Protein 5XUK (pdb70)

CATH classification: 3.90.470.20

Solvent-accessible surface area: 6921 Å² total; per-residue (Å²): 118,118,4,105,17,112,3,37,18,54,129,2,75,156,45,24,160,137,130,87,122,116,28,10,101,147,1,2,29,108,68,1,52,110,53,1,146,120,110,28,33,21,4,0,0,5,18,0,0,0,37,0,0,0,105,0,11,150,36,24,55,45,212,83,1,48,37,99,34,1,117,2,35,63,25,142,185,102,45,27,87,10,56,11,43,184,134,48,48,115,143,40,116,18,143,62,27,75,21,57,40,61,83,119,94,40,104,0,70,3,44,0,68,5,63

B-factor: mean 65.31, std 24.14, range [30.06, 151.31]

Nearest PDB structures (foldseek):
  5xuk-assembly1_A  TM=1.009E+00  e=1.044E-25  Helicobacter pylori 26695
  5vcb-assembly2_I  TM=8.248E-01  e=2.789E-09  Escherichia coli K-12
  3ne3-assembly1_B  TM=7.279E-01  e=1.925E-06  Mycobacterium tuberculosis
  3gwm-assembly1_A  TM=7.263E-01  e=1.925E-06  Mycolicibacterium smegmatis MC2 155
  4hc6-assembly1_A  TM=7.067E-01  e=1.333E-05  Mycobacterium tuberculosis H37Rv

Sequence (115 aa):
MIGIDIVSIARIEKCVKRFKMKFLERFLSPSEIVLCKDKSSSIAGFFALKEACSKALQVGIGKELSFLDIKISKSPKNAPLITLSKEKMDYFNIQSLSASISHDAGFAIAVVVVS

Organism: Helicobacter pylori (strain ATCC 700392 / 26695) (NCBI:txid85962)

Secondary structure (DSSP, 8-state):
-EEEEEEEHHHHHHHTTSTTHHHHHHH--HHHHHHHTT-HHHHHHHHHHHHHHHHHTTS-SSSSS-GGGEEEEE-TT--EEEEE-HHHHHHTT-S-EEEEEEEETTEEEEEEEE-

Radius of gyration: 13.27 Å; Cα contacts (8 Å, |Δi|>4): 209; chains: 1; bounding box: 33×26×36 Å

Structure (mmCIF, N/CA/C/O backbone):
data_5XUK
#
_entry.id   5XUK
#
_cell.length_a   93.340
_cell.length_b   93.340
_cell.length_c   43.020
_cell.angle_alpha   90.00
_cell.angle_beta   90.00
_cell.angle_gamma   120.00
#
_symmetry.space_group_name_H-M   'P 3 2 1'
#
loop_
_entity.id
_entity.type
_entity.pdbx_description
1 polymer 'Holo-[acyl-carrier-protein] synthase'
2 non-polymer 'COENZYME A'
3 water water
#
loop_
_atom_site.group_PDB
_atom_site.id
_atom_site.type_symbol
_atom_site.label_atom_id
_atom_site.label_alt_id
_atom_site.label_comp_id
_atom_site.label_asym_id
_atom_site.label_entity_id
_atom_site.label_seq_id
_atom_site.pdbx_PDB_ins_code
_atom_site.Cartn_x
_atom_site.Cartn_y
_atom_site.Cartn_z
_atom_site.occupancy
_atom_site.B_iso_or_equiv
_atom_site.auth_seq_id
_atom_site.auth_comp_id
_atom_site.auth_asym_id
_atom_site.auth_atom_id
_atom_site.pdbx_PDB_model_num
ATOM 1 N N . MET A 1 1 ? 40.341 -25.635 -3.792 1.00 62.88 1 MET A N 1
ATOM 2 C CA . MET A 1 1 ? 39.702 -26.141 -5.043 1.00 61.29 1 MET A CA 1
ATOM 3 C C . MET A 1 1 ? 40.432 -25.603 -6.280 1.00 55.09 1 MET A C 1
ATOM 4 O O . MET A 1 1 ? 41.154 -24.619 -6.181 1.00 50.99 1 MET A O 1
ATOM 9 N N . ILE A 1 2 ? 40.208 -26.214 -7.446 1.00 51.47 2 ILE A N 1
ATOM 10 C CA . ILE A 1 2 ? 40.959 -25.849 -8.666 1.00 48.07 2 ILE A CA 1
ATOM 11 C C . ILE A 1 2 ? 40.054 -25.551 -9.847 1.00 44.98 2 ILE A C 1
ATOM 12 O O . ILE A 1 2 ? 38.977 -26.143 -9.981 1.00 50.39 2 ILE A O 1
ATOM 17 N N . GLY A 1 3 ? 40.472 -24.604 -10.690 1.00 40.68 3 GLY A N 1
ATOM 18 C CA . GLY A 1 3 ? 39.801 -24.359 -11.975 1.00 34.62 3 GLY A CA 1
ATOM 19 C C . GLY A 1 3 ? 40.815 -24.156 -13.067 1.00 34.02 3 GLY A C 1
ATOM 20 O O . GLY A 1 3 ? 41.922 -23.712 -12.793 1.00 37.99 3 GLY A O 1
ATOM 21 N N . I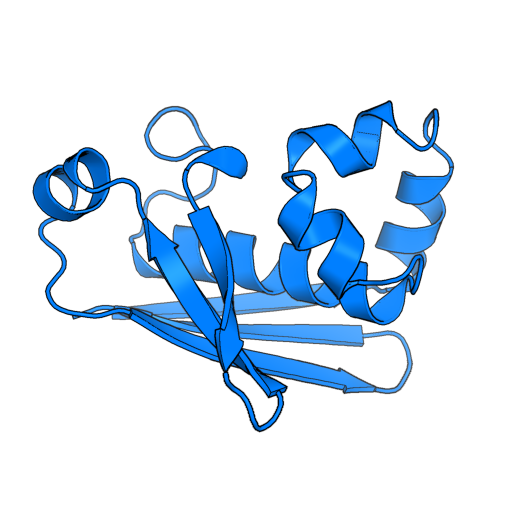LE A 1 4 ? 40.454 -24.475 -14.304 1.00 32.33 4 ILE A N 1
ATOM 22 C CA . ILE A 1 4 ? 41.403 -24.440 -15.428 1.00 33.52 4 ILE A CA 1
ATOM 23 C C . ILE A 1 4 ? 40.615 -24.071 -16.628 1.00 33.03 4 ILE A C 1
ATOM 24 O O . ILE A 1 4 ? 39.425 -24.318 -16.667 1.00 37.66 4 ILE A O 1
ATOM 29 N N . ASP A 1 5 ? 41.269 -23.491 -17.617 1.00 35.43 5 ASP A N 1
ATOM 30 C CA . ASP A 1 5 ? 40.583 -23.091 -18.840 1.00 35.31 5 ASP A CA 1
ATOM 31 C C . ASP A 1 5 ? 41.563 -22.971 -19.979 1.00 36.52 5 ASP A C 1
ATOM 32 O O . ASP A 1 5 ? 42.687 -22.513 -19.794 1.00 44.16 5 ASP A O 1
ATOM 37 N N . ILE A 1 6 ? 41.146 -23.362 -21.163 1.00 39.67 6 ILE A N 1
ATOM 38 C CA . ILE A 1 6 ? 42.005 -23.290 -22.337 1.00 44.43 6 ILE A CA 1
ATOM 39 C C . ILE A 1 6 ? 41.187 -22.566 -23.364 1.00 42.93 6 ILE A C 1
ATOM 40 O O . ILE A 1 6 ? 40.018 -22.871 -23.533 1.00 44.24 6 ILE A O 1
ATOM 45 N N . VAL A 1 7 ? 41.780 -21.560 -23.995 1.00 45.65 7 VAL A N 1
ATOM 46 C CA . VAL A 1 7 ? 41.059 -20.708 -24.937 1.00 46.61 7 VAL A CA 1
ATOM 47 C C . VAL A 1 7 ? 41.870 -20.592 -26.203 1.00 44.68 7 VAL A C 1
ATOM 48 O O . VAL A 1 7 ? 43.105 -20.498 -26.149 1.00 51.54 7 VAL A O 1
ATOM 52 N N . SER A 1 8 ? 41.185 -20.624 -27.338 1.00 46.44 8 SER A N 1
ATOM 53 C CA . SER A 1 8 ? 41.788 -20.306 -28.623 1.00 46.35 8 SER A CA 1
ATOM 54 C C . SER A 1 8 ? 42.011 -18.799 -28.712 1.00 51.15 8 SER A C 1
ATOM 55 O O . SER A 1 8 ? 41.053 -18.008 -28.565 1.00 45.72 8 SER A O 1
ATOM 58 N N . ILE A 1 9 ? 43.267 -18.410 -28.943 1.00 50.43 9 ILE A N 1
ATOM 59 C CA . ILE A 1 9 ? 43.624 -17.008 -29.063 1.00 54.07 9 ILE A CA 1
ATOM 60 C C . ILE A 1 9 ? 42.925 -16.415 -30.273 1.00 58.96 9 ILE A C 1
ATOM 61 O O . ILE A 1 9 ? 42.308 -15.355 -30.180 1.00 62.40 9 ILE A O 1
ATOM 66 N N . ALA A 1 10 ? 43.002 -17.134 -31.390 1.00 63.59 10 ALA A N 1
ATOM 67 C CA . ALA A 1 10 ? 42.287 -16.783 -32.618 1.00 65.57 10 ALA A CA 1
ATOM 68 C C . ALA A 1 10 ? 40.790 -16.522 -32.410 1.00 68.17 10 ALA A C 1
ATOM 69 O O . ALA A 1 10 ? 40.232 -15.614 -33.012 1.00 77.38 10 ALA A O 1
ATOM 71 N N . ARG A 1 11 ? 40.142 -17.313 -31.564 1.00 69.09 11 ARG A N 1
ATOM 72 C CA . ARG A 1 11 ? 38.723 -17.109 -31.258 1.00 69.07 11 ARG A CA 1
ATOM 73 C C . ARG A 1 11 ? 38.506 -15.806 -30.476 1.00 73.30 11 ARG A C 1
ATOM 74 O O . ARG A 1 11 ? 37.487 -15.125 -30.652 1.00 72.32 11 ARG A O 1
ATOM 82 N N . ILE A 1 12 ? 39.445 -15.475 -29.594 1.00 72.92 12 ILE A N 1
ATOM 83 C CA . ILE A 1 12 ? 39.400 -14.188 -28.914 1.00 76.08 12 ILE A CA 1
ATOM 84 C C . ILE A 1 12 ? 39.610 -13.058 -29.925 1.00 77.96 12 ILE A C 1
ATOM 85 O O . ILE A 1 12 ? 38.825 -12.108 -29.948 1.00 70.07 12 ILE A O 1
ATOM 90 N N . GLU A 1 13 ? 40.636 -13.185 -30.771 1.00 78.74 13 GLU A N 1
ATOM 91 C CA . GLU A 1 13 ? 40.893 -12.212 -31.850 1.00 85.22 13 GLU A CA 1
ATOM 92 C C . GLU A 1 13 ? 39.64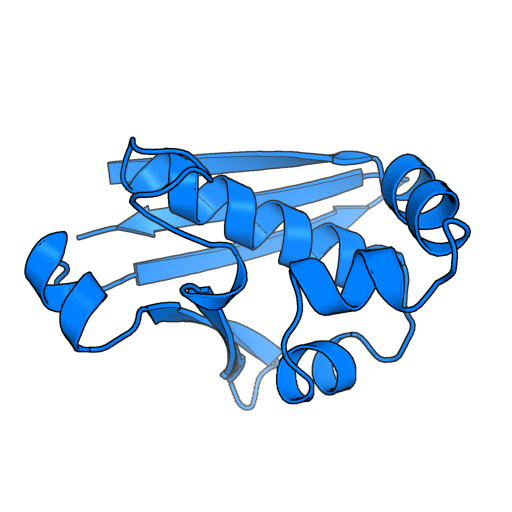1 -11.892 -32.673 1.00 88.87 13 GLU A C 1
ATOM 93 O O . GLU A 1 13 ? 39.355 -10.727 -32.934 1.00 94.50 13 GLU A O 1
ATOM 99 N N . LYS A 1 14 ? 38.890 -12.918 -33.064 1.00 93.95 14 LYS A N 1
ATOM 100 C CA . LYS A 1 14 ? 37.688 -12.711 -33.876 1.00 95.80 14 LYS A CA 1
ATOM 101 C C . LYS A 1 14 ? 36.510 -12.159 -33.068 1.00 89.03 14 LYS A C 1
ATOM 102 O O . LYS A 1 14 ? 35.583 -11.605 -33.646 1.00 93.10 14 LYS A O 1
ATOM 108 N N . CYS A 1 15 ? 36.545 -12.301 -31.745 1.00 87.16 15 CYS A N 1
ATOM 109 C CA . CYS A 1 15 ? 35.572 -11.629 -30.876 1.00 90.60 15 CYS A CA 1
ATOM 110 C C . CYS A 1 15 ? 36.026 -10.208 -30.512 1.00 95.78 15 CYS A C 1
ATOM 111 O O . CYS A 1 15 ? 35.240 -9.420 -29.992 1.00 99.64 15 CYS A O 1
ATOM 114 N N . VAL A 1 16 ? 37.293 -9.889 -30.774 1.00 97.40 16 VAL A N 1
ATOM 115 C CA . VAL A 1 16 ? 37.806 -8.520 -30.630 1.00 97.85 16 VAL A CA 1
ATOM 116 C C . VAL A 1 16 ? 37.470 -7.695 -31.889 1.00 100.98 16 VAL A C 1
ATOM 117 O O . VAL A 1 16 ? 37.749 -6.501 -31.950 1.00 101.95 16 VAL A O 1
ATOM 121 N N . LYS A 1 17 ? 36.874 -8.344 -32.890 1.00 104.96 17 LYS A N 1
ATOM 122 C CA . LYS A 1 17 ? 36.249 -7.650 -34.016 1.00 103.99 17 LYS A CA 1
ATOM 123 C C . LYS A 1 17 ? 34.716 -7.715 -33.905 1.00 106.11 17 LYS A C 1
ATOM 124 O O . LYS A 1 17 ? 34.023 -7.756 -34.914 1.00 104.83 17 LYS A O 1
ATOM 130 N N . ARG A 1 18 ? 34.200 -7.732 -32.676 1.00 113.55 18 ARG A N 1
ATOM 131 C CA . ARG A 1 18 ? 32.758 -7.689 -32.419 1.00 119.53 18 ARG A CA 1
ATOM 132 C C . ARG A 1 18 ? 32.467 -6.372 -31.715 1.00 126.61 18 ARG A C 1
ATOM 133 O O . ARG A 1 18 ? 32.275 -6.322 -30.495 1.00 124.79 18 ARG A O 1
ATOM 141 N N .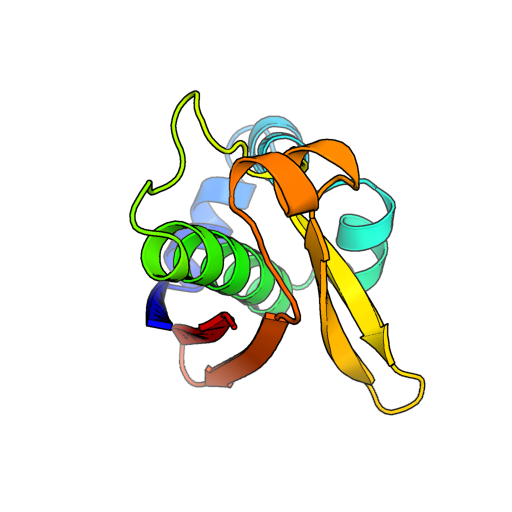 PHE A 1 19 ? 32.451 -5.305 -32.514 1.00 140.22 19 PHE A N 1
ATOM 142 C CA . PHE A 1 19 ? 32.416 -3.917 -32.031 1.00 144.15 19 PHE A CA 1
ATOM 143 C C . PHE A 1 19 ? 33.557 -3.617 -31.040 1.00 142.56 19 PHE A C 1
ATOM 144 O O . PHE A 1 19 ? 33.415 -2.760 -30.165 1.00 145.78 19 PHE A O 1
ATOM 152 N N . LYS A 1 20 ? 34.688 -4.314 -31.211 1.00 132.05 20 LYS A N 1
ATOM 153 C CA . LYS A 1 20 ? 35.881 -4.164 -30.361 1.00 122.03 20 LYS A CA 1
ATOM 154 C C . LYS A 1 20 ? 35.541 -3.992 -28.876 1.00 111.96 20 LYS A C 1
ATOM 155 O O . LYS A 1 20 ? 35.551 -4.959 -28.109 1.00 110.08 20 LYS A O 1
ATOM 161 N N . MET A 1 21 ? 35.224 -2.757 -28.498 1.00 99.66 21 MET A N 1
ATOM 162 C CA . MET A 1 21 ? 35.008 -2.385 -27.109 1.00 96.73 21 MET A CA 1
ATOM 163 C C . MET A 1 21 ? 33.864 -3.153 -26.445 1.00 87.14 21 MET A C 1
ATOM 164 O O . MET A 1 21 ? 33.916 -3.441 -25.249 1.00 79.25 21 MET A O 1
ATOM 169 N N . LYS A 1 22 ? 32.843 -3.492 -27.222 1.00 87.00 22 LYS A N 1
ATOM 170 C CA . LYS A 1 22 ? 31.667 -4.165 -26.679 1.00 89.30 22 LYS A CA 1
ATOM 171 C C . LYS A 1 22 ? 32.079 -5.499 -26.049 1.00 87.20 22 LYS A C 1
ATOM 172 O O . LYS A 1 22 ? 31.626 -5.838 -24.956 1.00 89.36 22 LYS A O 1
ATOM 178 N N . PHE A 1 23 ? 32.966 -6.233 -26.718 1.00 81.29 23 PHE A N 1
ATOM 179 C CA . PHE A 1 23 ? 33.513 -7.470 -26.155 1.00 79.49 23 PHE A CA 1
ATOM 180 C C . PHE A 1 23 ? 34.423 -7.204 -24.959 1.00 70.35 23 PHE A C 1
ATOM 181 O O . PHE A 1 23 ? 34.147 -7.665 -23.846 1.00 67.08 23 PHE A O 1
ATOM 189 N N . LEU A 1 24 ? 35.501 -6.458 -25.188 1.00 61.55 24 LEU A N 1
ATOM 190 C CA . LEU A 1 24 ? 36.525 -6.284 -24.166 1.00 57.05 24 LEU A CA 1
ATOM 191 C C . LEU A 1 24 ? 35.981 -5.779 -22.861 1.00 54.80 24 LEU A C 1
ATOM 192 O O . LEU A 1 24 ? 36.377 -6.243 -21.790 1.00 53.41 24 LEU A O 1
ATOM 197 N N . GLU A 1 25 ? 35.075 -4.814 -22.943 1.00 57.54 25 GLU A N 1
ATOM 198 C CA . GLU A 1 25 ? 34.660 -4.091 -21.751 1.00 59.32 25 GLU A CA 1
ATOM 199 C C . GLU A 1 25 ? 33.658 -4.858 -20.921 1.00 54.88 25 GLU A C 1
ATOM 200 O O . GLU A 1 25 ? 33.439 -4.528 -19.766 1.00 58.03 25 GLU A O 1
ATOM 206 N N . ARG A 1 26 ? 33.093 -5.913 -21.498 1.00 63.00 26 ARG A N 1
ATOM 207 C CA . ARG A 1 26 ? 32.309 -6.897 -20.741 1.00 66.12 26 ARG A CA 1
ATOM 208 C C . ARG A 1 26 ? 33.156 -7.669 -19.728 1.00 59.30 26 ARG A C 1
ATOM 209 O O . ARG A 1 26 ? 32.721 -7.865 -18.602 1.00 58.88 26 ARG A O 1
ATOM 217 N N . PHE A 1 27 ? 34.360 -8.107 -20.094 1.00 55.78 27 PHE A N 1
ATOM 218 C CA . PHE A 1 27 ? 35.161 -8.885 -19.117 1.00 53.59 27 PHE A CA 1
ATOM 219 C C . PHE A 1 27 ? 36.404 -8.217 -18.546 1.00 51.50 27 PHE A C 1
ATOM 220 O O . PHE A 1 27 ? 36.906 -8.643 -17.492 1.00 53.95 27 PHE A O 1
ATOM 228 N N . LEU A 1 28 ? 36.890 -7.158 -19.191 1.00 52.31 28 LEU A N 1
ATOM 229 C CA . LEU A 1 28 ? 38.071 -6.448 -18.677 1.00 48.52 28 LEU A CA 1
ATOM 230 C C . LEU A 1 28 ? 37.722 -5.051 -18.194 1.00 48.36 28 LEU A C 1
ATOM 231 O O . LEU A 1 28 ? 37.144 -4.254 -18.924 1.00 45.58 28 LEU A O 1
ATOM 236 N N . SER A 1 29 ? 38.088 -4.768 -16.950 1.00 49.16 29 SER A N 1
ATOM 237 C CA . SER A 1 29 ? 38.129 -3.409 -16.433 1.00 48.19 29 SER A CA 1
ATOM 238 C C . SER A 1 29 ? 39.251 -2.619 -17.108 1.00 49.51 29 SER A C 1
ATOM 239 O O . SER A 1 29 ? 40.226 -3.223 -17.540 1.00 47.81 29 SER A O 1
ATOM 242 N N . PRO A 1 30 ? 39.158 -1.263 -17.125 1.00 49.02 30 PRO A N 1
ATOM 243 C CA . PRO A 1 30 ? 40.173 -0.387 -17.740 1.00 44.43 30 PRO A CA 1
ATOM 244 C C . PRO A 1 30 ? 41.624 -0.690 -17.368 1.00 40.72 30 PRO A C 1
ATOM 245 O O . PRO A 1 30 ? 42.470 -0.712 -18.251 1.00 42.39 30 PRO A O 1
ATOM 249 N N . SER A 1 31 ? 41.895 -0.926 -16.090 1.00 38.50 31 SER A N 1
ATOM 250 C CA . SER A 1 31 ? 43.226 -1.219 -15.635 1.00 42.53 31 SER A CA 1
ATOM 251 C C . SER A 1 31 ? 43.707 -2.559 -16.211 1.00 47.91 31 SER A C 1
ATOM 252 O O . SER A 1 31 ? 44.874 -2.680 -16.583 1.00 51.77 31 SER A O 1
ATOM 255 N N . GLU A 1 32 ? 42.799 -3.533 -16.329 1.00 46.38 32 GLU A N 1
ATOM 256 C CA . GLU A 1 32 ? 43.124 -4.837 -16.921 1.00 44.77 32 GLU A CA 1
ATOM 257 C C . GLU A 1 32 ? 43.342 -4.689 -18.412 1.00 45.46 32 GLU A C 1
ATOM 258 O O . GLU A 1 32 ? 44.175 -5.396 -19.012 1.00 44.92 32 GLU A O 1
ATOM 264 N N . ILE A 1 33 ? 42.618 -3.753 -19.010 1.00 42.66 33 ILE A N 1
ATOM 265 C CA . ILE A 1 33 ? 42.849 -3.398 -20.427 1.00 45.96 33 ILE A CA 1
ATOM 266 C C . ILE A 1 33 ? 44.245 -2.763 -20.605 1.00 47.19 33 ILE A C 1
ATOM 267 O O . ILE A 1 33 ? 44.890 -2.932 -21.641 1.00 44.20 33 ILE A O 1
ATOM 272 N N . VAL A 1 34 ? 44.721 -2.045 -19.594 1.00 45.3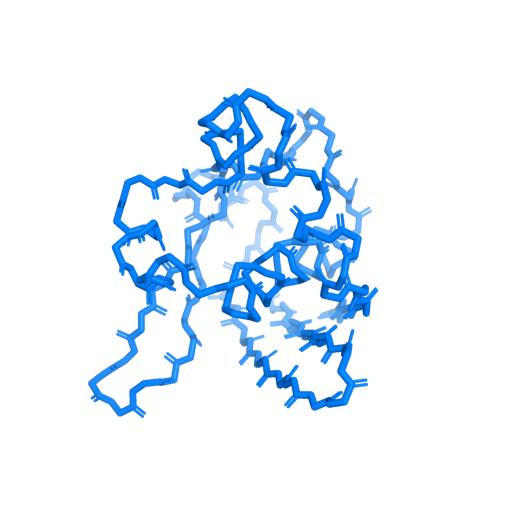1 34 VAL A N 1
ATOM 273 C CA . VAL A 1 34 ? 46.034 -1.449 -19.709 1.00 47.86 34 VAL A CA 1
ATOM 274 C C . VAL A 1 34 ? 47.053 -2.591 -19.703 1.00 46.41 34 VAL A C 1
ATOM 275 O O . VAL A 1 34 ? 47.879 -2.671 -20.598 1.00 47.17 34 VAL A O 1
ATOM 279 N N . LEU A 1 35 ? 46.913 -3.515 -18.756 1.00 46.53 35 LEU A N 1
ATOM 280 C CA . LEU A 1 35 ? 47.800 -4.693 -18.655 1.00 45.65 35 LEU A CA 1
ATOM 281 C C . LEU A 1 35 ? 47.990 -5.517 -19.940 1.00 45.28 35 LEU A C 1
ATOM 282 O O . LEU A 1 35 ? 49.101 -5.961 -20.205 1.00 52.67 35 LEU A O 1
ATOM 287 N N . CYS A 1 36 ? 46.948 -5.683 -20.748 1.00 43.68 36 CYS A N 1
ATOM 288 C CA . CYS A 1 36 ? 47.026 -6.525 -21.957 1.00 43.50 36 CYS A CA 1
ATOM 289 C C . CYS A 1 36 ? 47.547 -5.834 -23.185 1.00 46.81 36 CYS A C 1
ATOM 290 O O . CYS A 1 36 ? 47.826 -6.501 -24.204 1.00 44.67 36 CYS A O 1
ATOM 293 N N . LYS A 1 37 ? 47.612 -4.499 -23.135 1.00 49.75 37 LYS A N 1
ATOM 294 C CA . LYS A 1 37 ? 48.322 -3.696 -24.142 1.00 47.39 37 LYS A CA 1
ATOM 295 C C . LYS A 1 37 ? 47.881 -3.933 -25.569 1.00 48.13 37 LYS A C 1
ATOM 296 O O . LYS A 1 37 ? 48.719 -3.943 -26.476 1.00 52.07 37 LYS A O 1
ATOM 302 N N . ASP A 1 38 ? 46.585 -4.131 -25.785 1.00 48.84 38 ASP A N 1
ATOM 303 C CA . ASP A 1 38 ? 46.061 -4.529 -27.105 1.00 53.47 38 ASP A CA 1
ATOM 304 C C . ASP A 1 38 ? 46.486 -5.943 -27.580 1.00 51.46 38 ASP A C 1
ATOM 305 O O . ASP A 1 38 ? 46.138 -6.329 -28.693 1.00 47.24 38 ASP A O 1
ATOM 310 N N . LYS A 1 39 ? 47.253 -6.701 -26.797 1.00 49.26 39 LYS A N 1
ATOM 311 C CA . LYS A 1 39 ? 47.776 -7.975 -27.319 1.00 54.24 39 LYS A CA 1
ATOM 312 C C . LYS A 1 39 ? 46.723 -9.074 -27.204 1.00 48.55 39 LYS A C 1
ATOM 313 O O . LYS A 1 39 ? 46.300 -9.432 -26.110 1.00 47.81 39 LYS A O 1
ATOM 319 N N . SER A 1 40 ? 46.292 -9.594 -28.342 1.00 47.31 40 SER A N 1
ATOM 320 C CA . SER A 1 40 ? 45.293 -10.671 -28.349 1.00 53.39 40 SER A CA 1
ATOM 321 C C . SER A 1 40 ? 45.634 -11.879 -27.448 1.00 47.90 40 SER A C 1
ATOM 322 O O . SER A 1 40 ? 44.734 -12.480 -26.874 1.00 47.08 40 SER A O 1
ATOM 325 N N . SER A 1 41 ? 46.917 -12.218 -27.317 1.00 45.26 41 SER A N 1
ATOM 326 C CA . SER A 1 41 ? 47.325 -13.383 -26.538 1.00 46.86 41 SER A CA 1
ATOM 327 C C . SER A 1 41 ? 47.203 -13.116 -25.030 1.00 46.73 41 SER A C 1
ATOM 328 O O . SER A 1 41 ? 46.846 -14.003 -24.266 1.00 46.01 41 SER A O 1
ATOM 331 N N . SER A 1 42 ? 47.493 -11.886 -24.612 1.00 46.03 42 SER A N 1
ATOM 332 C CA . SER A 1 42 ? 47.264 -11.439 -23.236 1.00 44.16 42 SER A CA 1
ATOM 333 C C . SER A 1 42 ? 45.776 -11.292 -22.893 1.00 40.68 42 SER A C 1
ATOM 334 O O . SER A 1 42 ? 45.370 -11.480 -21.745 1.00 40.24 42 SER A O 1
ATOM 337 N N . ILE A 1 43 ? 44.977 -10.904 -23.867 1.00 38.43 43 ILE A N 1
ATOM 338 C CA . ILE A 1 43 ? 43.542 -10.780 -23.658 1.00 42.06 43 ILE A CA 1
ATOM 339 C C . ILE A 1 43 ? 42.946 -12.202 -23.512 1.00 40.84 43 ILE A C 1
ATOM 340 O O . ILE A 1 43 ? 42.315 -12.517 -22.513 1.00 42.63 43 ILE A O 1
ATOM 345 N N . ALA A 1 44 ? 43.206 -13.062 -24.481 1.00 39.01 44 ALA A N 1
ATOM 346 C CA . ALA A 1 44 ? 42.897 -14.499 -24.338 1.00 41.13 44 ALA A CA 1
ATOM 347 C C . ALA A 1 44 ? 43.263 -15.025 -22.949 1.00 40.69 44 ALA A C 1
ATOM 348 O O . ALA A 1 44 ? 42.447 -15.667 -22.314 1.00 40.69 44 ALA A O 1
ATOM 350 N N . GLY A 1 45 ? 44.440 -14.655 -22.443 1.00 40.90 45 GLY A N 1
ATOM 351 C CA . GLY A 1 45 ? 44.918 -15.102 -21.143 1.00 38.52 45 GLY A CA 1
ATOM 352 C C . GLY A 1 45 ? 44.132 -14.644 -19.942 1.00 41.74 45 GLY A C 1
ATOM 353 O O . GLY A 1 45 ? 43.867 -15.439 -19.030 1.00 41.90 45 GLY A O 1
ATOM 354 N N . PHE A 1 46 ? 43.768 -13.356 -19.909 1.00 42.09 46 PHE A N 1
ATOM 355 C CA . PHE A 1 46 ? 42.940 -12.830 -18.826 1.00 40.78 46 PHE A CA 1
ATOM 356 C C . PHE A 1 46 ? 41.559 -13.443 -18.911 1.00 36.62 46 PHE A C 1
ATOM 357 O O . PHE A 1 46 ? 40.955 -13.764 -17.905 1.00 38.80 46 PHE A O 1
ATOM 365 N N . PHE A 1 47 ? 41.057 -13.613 -20.109 1.00 36.84 47 PHE A N 1
ATOM 366 C CA . PHE A 1 47 ? 39.780 -14.285 -20.280 1.00 41.67 47 PHE A CA 1
ATOM 367 C C . PHE A 1 47 ? 39.848 -15.697 -19.686 1.00 44.23 47 PHE A C 1
ATOM 368 O O . PHE A 1 47 ? 38.975 -16.096 -18.922 1.00 43.91 47 PHE A O 1
ATOM 376 N N . ALA A 1 48 ? 40.919 -16.429 -20.011 1.00 43.39 48 ALA A N 1
ATOM 377 C CA . ALA A 1 48 ? 41.068 -17.810 -19.577 1.00 39.83 48 ALA A CA 1
ATOM 378 C C . ALA A 1 48 ? 41.178 -17.840 -18.056 1.00 39.76 48 ALA A C 1
ATOM 379 O O . ALA A 1 48 ? 40.588 -18.701 -17.384 1.00 40.00 48 ALA A O 1
ATOM 381 N N . LEU A 1 49 ? 41.878 -16.859 -17.503 1.00 36.59 49 LEU A N 1
ATOM 382 C CA . LEU A 1 49 ? 42.062 -16.793 -16.054 1.00 37.76 49 LEU A CA 1
ATOM 383 C C . LEU A 1 49 ? 40.771 -16.493 -15.314 1.00 39.93 49 LEU A C 1
ATOM 384 O O . LEU A 1 49 ? 40.591 -16.932 -14.182 1.00 42.91 49 LEU A O 1
ATOM 389 N N . LYS A 1 50 ? 39.889 -15.705 -15.925 1.00 41.59 50 LYS A N 1
ATOM 390 C CA . LYS A 1 50 ? 38.631 -15.368 -15.276 1.00 41.34 50 LYS A CA 1
ATOM 391 C C . LYS A 1 50 ? 37.688 -16.569 -15.345 1.00 40.31 50 LYS A C 1
ATOM 392 O O . LYS A 1 50 ? 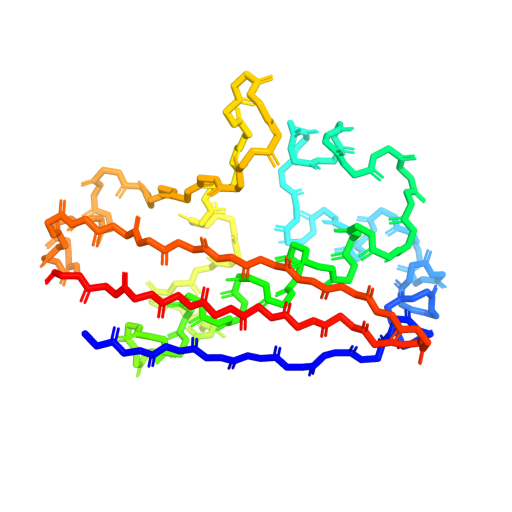37.047 -16.932 -14.374 1.00 43.52 50 LYS A O 1
ATOM 398 N N . GLU A 1 51 ? 37.604 -17.190 -16.501 1.00 41.31 51 GLU A N 1
ATOM 399 C CA . GLU A 1 51 ? 36.898 -18.462 -16.598 1.00 44.27 51 GLU A CA 1
ATOM 400 C C . GLU A 1 51 ? 37.404 -19.473 -15.567 1.00 43.47 51 GLU A C 1
ATOM 401 O O . GLU A 1 51 ? 36.609 -20.063 -14.850 1.00 43.56 51 GLU A O 1
ATOM 407 N N . ALA A 1 52 ? 38.728 -19.611 -15.445 1.00 44.16 52 ALA A N 1
ATOM 408 C CA . ALA A 1 52 ? 39.335 -20.615 -14.567 1.00 40.59 52 ALA A CA 1
ATOM 409 C C . ALA A 1 52 ? 39.004 -20.342 -13.115 1.00 43.71 52 ALA A C 1
ATOM 410 O O . ALA A 1 52 ? 38.862 -21.271 -12.305 1.00 43.08 52 ALA A O 1
ATOM 412 N N . CYS A 1 53 ? 38.939 -19.055 -12.778 1.00 45.74 53 CYS A N 1
ATOM 413 C CA . CYS A 1 53 ? 38.549 -18.608 -11.443 1.00 47.86 53 CYS A CA 1
ATOM 414 C C . CYS A 1 53 ? 37.096 -18.962 -11.117 1.00 49.08 53 CYS A C 1
ATOM 415 O O . CYS A 1 53 ? 36.778 -19.291 -9.966 1.00 45.65 53 CYS A O 1
ATOM 418 N N . SER A 1 54 ? 36.222 -18.841 -12.116 1.00 47.70 54 SER A N 1
ATOM 419 C CA . SER A 1 54 ? 34.804 -19.106 -11.917 1.00 50.38 54 SER A CA 1
ATOM 420 C C . SER A 1 54 ? 34.578 -20.606 -11.752 1.00 53.86 54 SER A C 1
ATOM 421 O O . SER A 1 54 ? 33.743 -21.009 -10.953 1.00 57.70 54 SER A O 1
ATOM 424 N N . LYS A 1 55 ? 35.357 -21.418 -12.471 1.00 52.12 55 LYS A N 1
ATOM 425 C CA . LYS A 1 55 ? 35.305 -22.877 -12.327 1.00 47.89 55 LYS A CA 1
ATOM 426 C C . LYS A 1 55 ? 35.897 -23.344 -11.004 1.00 49.36 55 LYS A C 1
ATOM 427 O O . LYS A 1 55 ? 35.446 -24.336 -10.439 1.00 49.23 55 LYS A O 1
ATOM 433 N N . ALA A 1 56 ? 36.916 -22.641 -10.519 1.00 52.36 56 ALA A N 1
ATOM 434 C CA . ALA A 1 56 ? 37.579 -23.015 -9.274 1.00 50.94 56 ALA A CA 1
ATOM 435 C C . ALA A 1 56 ? 36.650 -22.815 -8.080 1.00 53.76 56 ALA A C 1
ATOM 436 O O . ALA A 1 56 ? 36.734 -23.562 -7.110 1.00 56.22 56 ALA A O 1
ATOM 438 N N . LEU A 1 57 ? 35.801 -21.782 -8.154 1.00 59.85 57 LEU A N 1
ATOM 439 C CA . LEU A 1 57 ? 34.759 -21.483 -7.154 1.00 57.09 57 LEU A CA 1
ATOM 440 C C . LEU A 1 57 ? 33.457 -22.264 -7.441 1.00 61.88 57 LEU A C 1
ATOM 441 O O . LEU A 1 57 ? 32.486 -22.138 -6.699 1.00 64.40 57 LEU A O 1
ATOM 446 N N . GLN A 1 58 ? 33.434 -23.009 -8.547 1.00 62.80 58 GLN A N 1
ATOM 447 C CA . GLN A 1 58 ? 32.359 -23.962 -8.897 1.00 63.70 58 GLN A CA 1
ATOM 448 C C . GLN A 1 58 ? 31.017 -23.333 -9.302 1.00 65.37 58 GLN A C 1
ATOM 449 O O . GLN A 1 58 ? 29.989 -24.035 -9.423 1.00 57.24 58 GLN A O 1
ATOM 455 N N . VAL A 1 59 ? 31.042 -22.030 -9.591 1.00 60.63 59 VAL A N 1
ATOM 456 C CA . VAL A 1 59 ? 29.840 -21.326 -10.038 1.00 61.18 59 VAL A CA 1
ATOM 457 C C . VAL A 1 59 ? 29.817 -20.993 -11.550 1.00 60.72 59 VAL A C 1
ATOM 458 O O . VAL A 1 59 ? 28.743 -20.802 -12.133 1.00 59.52 59 VAL A O 1
ATOM 462 N N . GLY A 1 60 ? 30.981 -20.932 -12.196 1.00 60.06 60 GLY A N 1
ATOM 463 C CA . GLY A 1 60 ? 31.058 -20.404 -13.570 1.00 58.19 60 GLY A CA 1
ATOM 464 C C . GLY A 1 60 ? 30.747 -18.904 -13.610 1.00 58.29 60 GLY A C 1
ATOM 465 O O . GLY A 1 60 ? 30.569 -18.261 -12.568 1.00 52.33 60 GLY A O 1
ATOM 466 N N . ILE A 1 61 ? 30.708 -18.330 -14.805 1.00 60.30 61 ILE A N 1
ATOM 467 C CA . ILE A 1 61 ? 30.365 -16.926 -14.939 1.00 64.64 61 ILE A CA 1
ATOM 468 C C . ILE A 1 61 ? 28.870 -16.861 -15.159 1.00 68.10 61 ILE A C 1
ATOM 469 O O . ILE A 1 61 ? 28.389 -17.157 -16.246 1.00 66.44 61 ILE A O 1
ATOM 474 N N . GLY A 1 62 ? 28.142 -16.503 -14.109 1.00 77.04 62 GLY A N 1
ATOM 475 C CA . GLY A 1 62 ? 26.692 -16.344 -14.185 1.00 82.94 62 GLY A CA 1
ATOM 476 C C . GLY A 1 62 ? 26.271 -15.111 -13.418 1.00 82.86 62 GLY A C 1
ATOM 477 O O . GLY A 1 62 ? 26.885 -14.055 -13.566 1.00 82.15 62 GLY A O 1
ATOM 478 N N . LYS A 1 63 ? 25.237 -15.249 -12.589 1.00 85.30 63 LYS A N 1
ATOM 479 C CA . LYS A 1 63 ? 24.768 -14.147 -11.744 1.00 88.67 63 LYS A CA 1
ATOM 480 C C . LYS A 1 63 ? 25.197 -14.295 -10.278 1.00 83.39 63 LYS A C 1
ATOM 481 O O . LYS A 1 63 ? 24.715 -13.565 -9.415 1.00 88.02 63 LYS A O 1
ATOM 487 N N . GLU A 1 64 ? 26.101 -15.230 -9.997 1.00 78.52 64 GLU A N 1
ATOM 488 C CA . GLU A 1 64 ? 26.789 -15.273 -8.695 1.00 76.43 64 GLU A CA 1
ATOM 489 C C . GLU A 1 64 ? 28.212 -14.701 -8.802 1.00 68.25 64 GLU A C 1
ATOM 490 O O . GLU A 1 64 ? 28.840 -14.343 -7.795 1.00 63.24 64 GLU A O 1
ATOM 496 N N . LEU A 1 65 ? 28.716 -14.624 -10.031 1.00 63.04 65 LEU A N 1
ATOM 497 C CA . LEU A 1 65 ? 30.060 -14.129 -10.282 1.00 59.42 65 LEU A CA 1
ATOM 498 C C . LEU A 1 65 ? 30.137 -13.597 -11.701 1.00 57.80 65 LEU A C 1
ATOM 499 O O . LEU A 1 65 ? 29.963 -14.335 -12.675 1.00 57.03 65 LEU A O 1
ATOM 504 N N . SER A 1 66 ? 30.355 -12.291 -11.795 1.00 56.80 66 SER A N 1
ATOM 505 C CA . SER A 1 66 ? 30.569 -11.630 -13.063 1.00 54.66 66 SER A CA 1
ATOM 506 C C . SER A 1 66 ? 32.056 -11.653 -13.389 1.00 45.43 66 SER A C 1
ATOM 507 O O . SER A 1 66 ? 32.887 -11.755 -12.504 1.00 41.79 66 SER A O 1
ATOM 510 N N . PHE A 1 67 ? 32.364 -11.547 -14.669 1.00 42.96 67 PHE A N 1
ATOM 511 C CA . PHE A 1 67 ? 33.698 -11.243 -15.124 1.00 48.66 67 PHE A CA 1
ATOM 512 C C . PHE A 1 67 ? 34.279 -10.055 -14.360 1.00 50.14 67 PHE A C 1
ATOM 513 O O . PHE A 1 67 ? 35.414 -10.111 -13.905 1.00 53.63 67 PHE A O 1
ATOM 521 N N . LEU A 1 68 ? 33.497 -8.991 -14.181 1.00 52.19 68 LEU A N 1
ATOM 522 C CA . LEU A 1 68 ? 34.027 -7.778 -13.534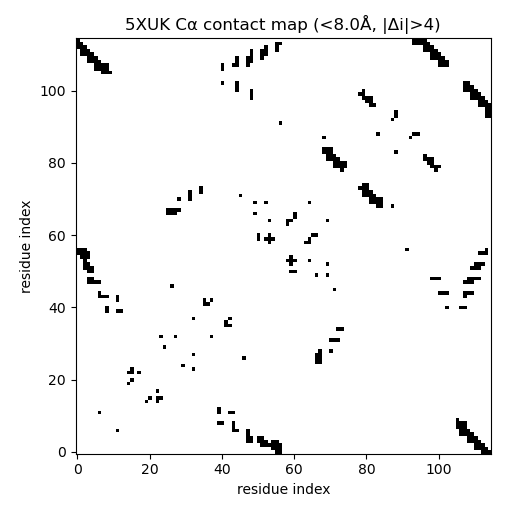 1.00 52.36 68 LEU A CA 1
ATOM 523 C C . LEU A 1 68 ? 34.126 -7.893 -12.017 1.00 54.43 68 LEU A C 1
ATOM 524 O O . LEU A 1 68 ? 34.724 -7.028 -11.368 1.00 55.79 68 LEU A O 1
ATOM 529 N N . ASP A 1 69 ? 33.589 -8.965 -11.439 1.00 52.71 69 ASP A N 1
ATOM 530 C CA . ASP A 1 69 ? 33.846 -9.240 -10.015 1.00 55.12 69 ASP A CA 1
ATOM 531 C C . ASP A 1 69 ? 35.270 -9.767 -9.782 1.00 54.50 69 ASP A C 1
ATOM 532 O O . ASP A 1 69 ? 35.732 -9.828 -8.632 1.00 50.38 69 ASP A O 1
ATOM 537 N N . ILE A 1 70 ? 35.953 -10.169 -10.860 1.00 48.94 70 ILE A N 1
ATOM 538 C CA . ILE A 1 70 ? 37.280 -10.754 -10.737 1.00 47.61 70 ILE A CA 1
ATOM 539 C C . ILE A 1 70 ? 38.288 -9.718 -11.213 1.00 47.06 70 ILE A C 1
ATOM 540 O O . ILE A 1 70 ? 38.278 -9.325 -12.400 1.00 46.22 70 ILE A O 1
ATOM 545 N N . LYS A 1 71 ? 39.132 -9.262 -10.293 1.00 46.55 71 LYS A N 1
ATOM 546 C CA . LYS A 1 71 ? 40.167 -8.288 -10.634 1.00 53.98 71 LYS A CA 1
ATOM 547 C C . LYS A 1 71 ? 41.510 -8.985 -10.800 1.00 51.09 71 LYS A C 1
ATOM 548 O O . LYS A 1 71 ? 42.001 -9.585 -9.854 1.00 48.06 71 LYS A O 1
ATOM 554 N N . ILE A 1 72 ? 42.090 -8.903 -11.999 1.00 48.61 72 ILE A N 1
ATOM 555 C CA . ILE A 1 72 ? 43.462 -9.348 -12.240 1.00 49.34 72 ILE A CA 1
ATOM 556 C C . ILE A 1 72 ? 44.419 -8.143 -12.182 1.00 51.61 72 ILE A C 1
ATOM 557 O O . ILE A 1 72 ? 44.132 -7.102 -12.763 1.00 55.35 72 ILE A O 1
ATOM 562 N N . SER A 1 73 ? 45.544 -8.304 -11.487 1.00 53.04 73 SER A N 1
ATOM 563 C CA . SER A 1 73 ? 46.651 -7.347 -11.492 1.00 53.80 73 SER A CA 1
ATOM 564 C C . SER A 1 73 ? 47.978 -8.101 -11.582 1.00 56.24 73 SER A C 1
ATOM 565 O O . SER A 1 73 ? 48.003 -9.335 -11.548 1.00 53.84 73 SER A O 1
ATOM 568 N N . LYS A 1 74 ? 49.073 -7.349 -11.695 1.00 55.55 74 LYS A N 1
ATOM 569 C CA . LYS A 1 74 ? 50.404 -7.915 -11.877 1.00 54.81 74 LYS A CA 1
ATOM 570 C C . LYS A 1 74 ? 51.354 -7.519 -10.754 1.00 56.90 74 LYS A C 1
ATOM 571 O O . LYS A 1 74 ? 51.337 -6.382 -10.289 1.00 57.07 74 LYS A O 1
ATOM 577 N N . SER A 1 75 ? 52.198 -8.464 -10.343 1.00 58.71 75 SER A N 1
ATOM 578 C CA . SER A 1 75 ? 53.267 -8.202 -9.395 1.00 56.64 75 SER A CA 1
ATOM 579 C C . SER A 1 75 ? 54.343 -7.368 -10.097 1.00 56.32 75 SER A C 1
ATOM 580 O O . SER A 1 75 ? 54.305 -7.198 -11.323 1.00 55.94 75 SER A O 1
ATOM 583 N N . PRO A 1 76 ? 55.315 -6.844 -9.336 1.00 60.02 76 PRO A N 1
ATOM 584 C CA . PRO A 1 76 ? 56.440 -6.152 -9.996 1.00 63.11 76 PRO A CA 1
ATOM 585 C C . PRO A 1 76 ? 57.233 -7.052 -10.962 1.00 66.16 76 PRO A C 1
ATOM 586 O O . PRO A 1 76 ? 57.807 -6.556 -11.933 1.00 69.26 76 PRO A O 1
ATOM 590 N N . LYS A 1 77 ? 57.240 -8.362 -10.711 1.00 66.97 77 LYS A N 1
ATOM 591 C CA . LYS A 1 77 ? 57.900 -9.323 -11.606 1.00 68.12 77 LYS A CA 1
ATOM 592 C C . LYS A 1 77 ? 56.961 -9.936 -12.667 1.00 66.38 77 LYS A C 1
ATOM 593 O O . LYS A 1 77 ? 57.286 -10.971 -13.242 1.00 67.58 77 LYS A O 1
ATOM 599 N N . ASN A 1 78 ? 55.812 -9.301 -12.915 1.00 62.85 78 ASN A N 1
ATOM 600 C CA . ASN A 1 78 ? 54.829 -9.718 -13.946 1.00 59.06 78 ASN A CA 1
ATOM 601 C C . ASN A 1 78 ? 54.063 -11.026 -13.647 1.00 55.12 78 ASN A C 1
ATOM 602 O O . ASN A 1 78 ? 53.551 -11.678 -14.552 1.00 54.95 78 ASN A O 1
ATOM 607 N N . ALA A 1 79 ? 53.982 -11.385 -12.371 1.00 50.33 79 ALA A N 1
ATOM 608 C CA . ALA A 1 79 ? 53.211 -12.530 -11.913 1.00 50.41 79 ALA A CA 1
ATOM 609 C C . ALA A 1 79 ? 51.723 -12.142 -11.823 1.00 55.48 79 ALA A C 1
ATOM 610 O O . ALA A 1 79 ? 51.402 -11.097 -11.247 1.00 56.48 79 ALA A O 1
ATOM 612 N N . PRO A 1 80 ? 50.811 -12.976 -12.372 1.00 54.47 80 PRO A N 1
ATOM 613 C CA . PRO A 1 80 ? 49.379 -12.636 -12.302 1.00 52.04 80 PRO A CA 1
ATOM 614 C C . PRO A 1 80 ? 48.810 -12.786 -10.903 1.00 52.08 80 PRO A C 1
ATOM 615 O O . PRO A 1 80 ? 49.033 -13.804 -10.254 1.00 56.75 80 PRO A O 1
ATOM 619 N N . LEU A 1 81 ? 48.115 -11.752 -10.435 1.00 52.69 81 LEU A N 1
ATOM 620 C CA . LEU A 1 81 ? 47.484 -11.757 -9.113 1.00 53.89 81 LEU A CA 1
ATOM 621 C C . LEU A 1 81 ? 46.005 -11.577 -9.342 1.00 52.48 81 LEU A C 1
ATOM 622 O O . LEU A 1 81 ? 45.590 -10.914 -10.294 1.00 52.35 81 LEU A O 1
ATOM 627 N N . ILE A 1 82 ? 45.208 -12.181 -8.484 1.00 53.66 82 ILE A N 1
ATOM 628 C CA . ILE A 1 82 ? 43.778 -12.214 -8.693 1.00 57.21 82 ILE A CA 1
ATOM 629 C C . ILE A 1 82 ? 43.115 -11.920 -7.361 1.00 59.70 82 ILE A C 1
ATOM 630 O O . ILE A 1 82 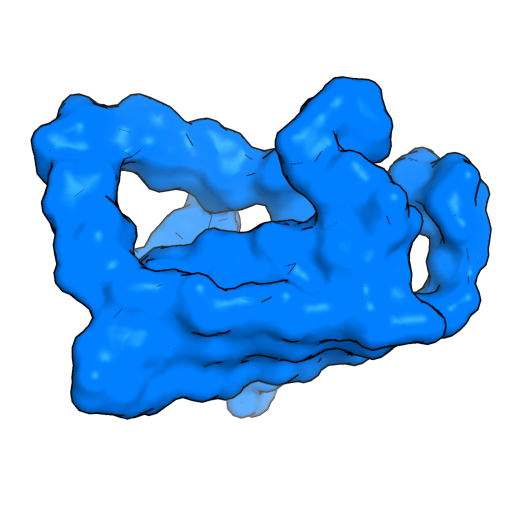? 43.511 -12.462 -6.324 1.00 56.67 82 ILE A O 1
ATOM 635 N N . THR A 1 83 ? 42.146 -11.010 -7.388 1.00 63.57 83 THR A N 1
ATOM 636 C CA . THR A 1 83 ? 41.356 -10.686 -6.207 1.00 68.45 83 THR A CA 1
ATOM 637 C C . THR A 1 83 ? 39.886 -10.570 -6.595 1.00 69.64 83 THR A C 1
ATOM 638 O O . THR A 1 83 ? 39.553 -10.186 -7.719 1.00 63.92 83 THR A O 1
ATOM 642 N N . LEU A 1 84 ? 39.012 -10.924 -5.661 1.00 73.66 84 LEU A N 1
ATOM 643 C CA . LEU A 1 84 ? 37.584 -10.726 -5.825 1.00 74.53 84 LEU A CA 1
ATOM 644 C C . LEU A 1 84 ? 37.174 -9.512 -5.022 1.00 77.36 84 LEU A C 1
ATOM 645 O O . LEU A 1 84 ? 37.937 -9.045 -4.176 1.00 75.34 84 LEU A O 1
ATOM 650 N N . SER A 1 85 ? 35.970 -9.009 -5.289 1.00 81.65 85 SER A N 1
ATOM 651 C CA . SER A 1 85 ? 35.323 -8.025 -4.415 1.00 87.69 85 SER A CA 1
ATOM 652 C C . SER A 1 85 ? 35.399 -8.483 -2.958 1.00 93.19 85 SER A C 1
ATOM 653 O O . SER A 1 85 ? 35.179 -9.657 -2.661 1.00 93.94 85 SER A O 1
ATOM 656 N N . LYS A 1 86 ? 35.707 -7.553 -2.057 1.00 104.05 86 LYS A N 1
ATOM 657 C CA . LYS A 1 86 ? 35.808 -7.847 -0.617 1.00 108.94 86 LYS A CA 1
ATOM 658 C C . LYS A 1 86 ? 34.543 -8.528 -0.076 1.00 105.50 86 LYS A C 1
ATOM 659 O O . LYS A 1 86 ? 34.611 -9.318 0.869 1.00 102.97 86 LYS A O 1
ATOM 665 N N . GLU A 1 87 ? 33.400 -8.211 -0.685 1.00 103.27 87 GLU A N 1
ATOM 666 C CA . GLU A 1 87 ? 32.136 -8.870 -0.375 1.00 104.71 87 GLU A CA 1
ATOM 667 C C . GLU A 1 87 ? 32.139 -10.299 -0.909 1.00 99.93 87 GLU A C 1
ATOM 668 O O . GLU A 1 87 ? 31.998 -11.252 -0.137 1.00 96.73 87 GLU A O 1
ATOM 674 N N . LYS A 1 88 ? 32.312 -10.434 -2.226 1.00 94.87 88 LYS A N 1
ATOM 675 C CA . LYS A 1 88 ? 32.389 -11.744 -2.899 1.00 88.80 88 LYS A CA 1
ATOM 676 C C . LYS A 1 88 ? 33.419 -12.671 -2.255 1.00 87.21 88 LYS A C 1
ATOM 677 O O . LYS A 1 88 ? 33.214 -13.886 -2.176 1.00 80.41 88 LYS A O 1
ATOM 683 N N . MET A 1 89 ? 34.519 -12.083 -1.792 1.00 87.77 89 MET A N 1
ATOM 684 C CA . MET A 1 89 ? 35.559 -12.810 -1.071 1.00 94.10 89 MET A CA 1
ATOM 685 C C . MET A 1 89 ? 35.002 -13.464 0.198 1.00 99.87 89 MET A C 1
ATOM 686 O O . MET A 1 89 ? 35.423 -14.563 0.572 1.00 101.60 89 MET A O 1
ATOM 691 N N . ASP A 1 90 ? 34.052 -12.787 0.846 1.00 105.73 90 ASP A N 1
ATOM 692 C CA . ASP A 1 90 ? 33.349 -13.336 2.012 1.00 105.53 90 ASP A CA 1
ATOM 693 C C . ASP A 1 90 ? 32.193 -14.253 1.623 1.00 99.30 90 ASP A C 1
ATOM 694 O O . ASP A 1 90 ? 32.035 -15.320 2.218 1.00 100.11 90 ASP A O 1
ATOM 699 N N . TYR A 1 91 ? 31.394 -13.849 0.635 1.00 92.60 91 TYR A N 1
ATOM 700 C CA . TYR A 1 91 ? 30.271 -14.674 0.171 1.00 87.82 91 TYR A CA 1
ATOM 701 C C . TYR A 1 91 ? 30.708 -16.075 -0.257 1.00 87.96 91 TYR A C 1
ATOM 702 O O . TYR A 1 91 ? 30.002 -17.051 0.004 1.00 85.63 91 TYR A O 1
ATOM 711 N N . PHE A 1 92 ? 31.860 -16.164 -0.924 1.00 85.62 92 PHE A N 1
ATOM 712 C CA . PHE A 1 92 ? 32.440 -17.455 -1.321 1.00 80.90 92 PHE A CA 1
ATOM 713 C C . PHE A 1 92 ? 33.350 -18.020 -0.234 1.00 83.27 92 PHE A C 1
ATOM 714 O O . PHE A 1 92 ? 33.755 -19.181 -0.308 1.00 85.28 92 PHE A O 1
ATOM 722 N N . ASN A 1 93 ? 33.674 -17.192 0.760 1.00 88.75 93 ASN A N 1
ATOM 723 C CA . ASN A 1 93 ? 34.470 -17.603 1.921 1.00 93.01 93 ASN A CA 1
ATOM 724 C C . ASN A 1 93 ? 35.902 -17.999 1.531 1.00 90.57 93 ASN A C 1
ATOM 725 O O . ASN A 1 93 ? 36.345 -19.124 1.785 1.00 93.08 93 ASN A O 1
ATOM 730 N N . ILE A 1 94 ? 36.621 -17.052 0.931 1.00 89.50 94 ILE A N 1
ATOM 731 C CA . ILE A 1 94 ? 37.943 -17.311 0.358 1.00 87.41 94 ILE A CA 1
ATOM 732 C C . ILE A 1 94 ? 39.056 -16.771 1.241 1.00 86.23 94 ILE A C 1
ATOM 733 O O . ILE A 1 94 ? 39.011 -15.627 1.678 1.00 84.60 94 ILE A O 1
ATOM 738 N N . GLN A 1 95 ? 40.064 -17.601 1.481 1.00 93.19 95 GLN A N 1
ATOM 739 C CA . GLN A 1 95 ? 41.252 -17.188 2.221 1.00 97.60 95 GLN A CA 1
ATOM 740 C C . GLN A 1 95 ? 42.271 -16.574 1.258 1.00 98.94 95 GLN A C 1
ATOM 741 O O . GLN A 1 95 ? 42.833 -15.510 1.531 1.00 101.58 95 GLN A O 1
ATOM 747 N N . SER A 1 96 ? 42.491 -17.246 0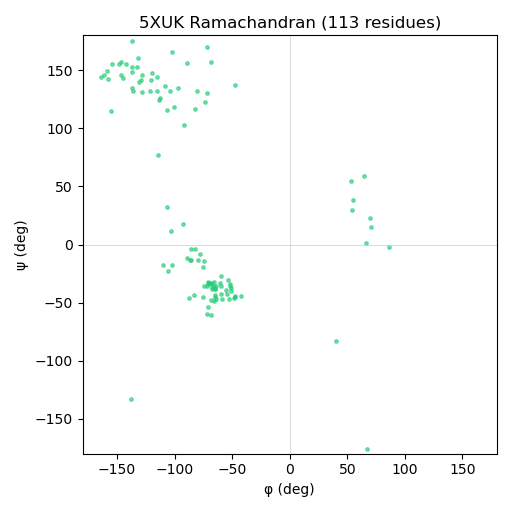.128 1.00 94.22 96 SER A N 1
ATOM 748 C CA . SER A 1 96 ? 43.497 -16.822 -0.847 1.00 84.86 96 SER A CA 1
ATOM 749 C C . SER A 1 96 ? 43.254 -17.451 -2.219 1.00 77.05 96 SER A C 1
ATOM 750 O O . SER A 1 96 ? 42.779 -18.587 -2.315 1.00 73.06 96 SER A O 1
ATOM 753 N N . LEU A 1 97 ? 43.573 -16.691 -3.267 1.00 67.82 97 LEU A N 1
ATOM 754 C CA . LEU A 1 97 ? 43.509 -17.150 -4.654 1.00 62.94 97 LEU A CA 1
ATOM 755 C C . LEU A 1 97 ? 44.911 -17.167 -5.247 1.00 58.97 97 LEU A C 1
ATOM 756 O O . LEU A 1 97 ? 45.661 -16.208 -5.098 1.00 60.79 97 LEU A O 1
ATOM 761 N N . SER A 1 98 ? 45.272 -18.271 -5.897 1.00 55.54 98 SER A N 1
ATOM 762 C CA . SER A 1 98 ? 46.573 -18.395 -6.566 1.00 51.12 98 SER A CA 1
ATOM 763 C C . SER A 1 98 ? 46.331 -18.684 -8.050 1.00 47.97 98 SER A C 1
ATOM 764 O O . SER A 1 98 ? 45.524 -19.550 -8.384 1.00 50.28 98 SER A O 1
ATOM 767 N N . ALA A 1 99 ? 47.013 -17.958 -8.933 1.00 42.65 99 ALA A N 1
ATOM 768 C CA . ALA A 1 99 ? 46.730 -18.016 -10.367 1.00 40.37 99 ALA A CA 1
ATOM 769 C C . ALA A 1 99 ? 47.986 -18.185 -11.212 1.00 38.94 99 ALA A C 1
ATOM 770 O O . ALA A 1 99 ? 49.088 -17.927 -10.733 1.00 40.38 99 ALA A O 1
ATOM 772 N N . SER A 1 100 ? 47.817 -18.637 -12.464 1.00 35.36 100 SER A N 1
ATOM 773 C CA . SER A 1 100 ? 48.912 -18.669 -13.421 1.00 33.87 100 SER A CA 1
ATOM 774 C C . SER A 1 100 ? 48.378 -18.720 -14.833 1.00 33.45 100 SER A C 1
ATOM 775 O O . SER A 1 100 ? 47.334 -19.296 -15.077 1.00 37.66 100 SER A O 1
ATOM 778 N N . ILE A 1 101 ? 49.125 -18.153 -15.772 1.00 33.53 101 ILE A N 1
ATOM 779 C CA . ILE A 1 101 ? 48.770 -18.120 -17.173 1.00 32.35 101 ILE A CA 1
ATOM 780 C C . ILE A 1 101 ? 49.934 -18.534 -18.057 1.00 34.20 101 ILE A C 1
ATOM 781 O O . ILE A 1 101 ? 51.093 -18.291 -17.735 1.00 39.89 101 ILE A O 1
ATOM 786 N N . SER A 1 102 ? 49.615 -19.072 -19.225 1.00 35.22 102 SER A N 1
ATOM 787 C CA . SER A 1 102 ? 50.608 -19.325 -20.240 1.00 36.28 102 SER A CA 1
ATOM 788 C C . SER A 1 102 ? 49.930 -19.317 -21.588 1.00 36.65 102 SER A C 1
ATOM 789 O O . SER A 1 102 ? 48.732 -19.587 -21.698 1.00 38.23 102 SER A O 1
ATOM 792 N N . HIS A 1 103 ? 50.704 -19.021 -22.617 1.00 42.24 103 HIS A N 1
ATOM 793 C CA . HIS A 1 103 ? 50.242 -19.113 -24.002 1.00 46.97 103 HIS A CA 1
ATOM 794 C C . HIS A 1 103 ? 51.347 -19.555 -24.898 1.00 48.36 103 HIS A C 1
ATOM 795 O O . HIS A 1 103 ? 52.497 -19.194 -24.703 1.00 49.58 103 HIS A O 1
ATOM 802 N N . ASP A 1 104 ? 50.993 -20.358 -25.885 1.00 52.28 104 ASP A N 1
ATOM 803 C CA . ASP A 1 104 ? 51.883 -20.684 -26.968 1.00 54.03 104 ASP A CA 1
ATOM 804 C C . ASP A 1 104 ? 51.048 -21.274 -28.088 1.00 56.58 104 ASP A C 1
ATOM 805 O O . ASP A 1 104 ? 50.036 -21.953 -27.841 1.00 56.29 104 ASP A O 1
ATOM 810 N N . ALA A 1 105 ? 51.457 -20.963 -29.316 1.00 58.57 105 ALA A N 1
ATOM 811 C CA . ALA A 1 105 ? 50.946 -21.603 -30.519 1.00 55.96 105 ALA A CA 1
ATOM 812 C C . ALA A 1 105 ? 49.441 -21.562 -30.602 1.00 55.30 105 ALA A C 1
ATOM 813 O O . ALA A 1 105 ? 48.804 -22.602 -30.752 1.00 61.49 105 ALA A O 1
ATOM 815 N N . GLY A 1 106 ? 48.860 -20.372 -30.507 1.00 50.32 106 GLY A N 1
ATOM 816 C CA . GLY A 1 106 ? 47.427 -20.229 -30.744 1.00 46.25 106 GLY A CA 1
ATOM 817 C C . GLY A 1 106 ? 46.539 -20.468 -29.541 1.00 45.06 106 GLY A C 1
ATOM 818 O O . GLY A 1 106 ? 45.324 -20.270 -29.625 1.00 47.57 106 GLY A O 1
ATOM 819 N N . PHE A 1 107 ? 47.132 -20.828 -28.405 1.00 46.05 107 PHE A N 1
ATOM 820 C CA . PHE A 1 107 ? 46.362 -21.147 -27.208 1.00 48.74 107 PHE A CA 1
ATOM 821 C C . PHE A 1 107 ? 46.826 -20.420 -25.989 1.00 43.58 107 PHE A C 1
ATOM 822 O O . PHE A 1 107 ? 48.024 -20.285 -25.763 1.00 47.19 107 PHE A O 1
ATOM 830 N N . ALA A 1 108 ? 45.858 -20.007 -25.183 1.00 39.24 108 ALA A N 1
ATOM 831 C CA . ALA A 1 108 ? 46.114 -19.498 -23.843 1.00 39.64 108 ALA A CA 1
ATOM 832 C C . ALA A 1 108 ? 45.477 -20.449 -22.865 1.00 36.43 108 ALA A C 1
ATOM 833 O O . ALA A 1 108 ? 44.391 -20.950 -23.126 1.00 37.50 108 ALA A O 1
ATOM 835 N N . ILE A 1 109 ? 46.112 -20.644 -21.716 1.00 36.16 109 ILE A N 1
ATOM 836 C CA . ILE A 1 109 ? 45.496 -21.387 -20.648 1.00 36.97 109 ILE A CA 1
ATOM 837 C C . ILE A 1 109 ? 45.833 -20.783 -19.331 1.00 35.02 109 ILE A C 1
ATOM 838 O O . ILE A 1 109 ? 46.884 -20.159 -19.174 1.00 37.67 109 ILE A O 1
ATOM 843 N N . ALA A 1 110 ? 44.955 -21.031 -18.368 1.00 32.67 110 ALA A N 1
ATOM 844 C CA . ALA A 1 110 ? 45.062 -20.467 -17.043 1.00 31.79 110 ALA A CA 1
ATOM 845 C C . ALA A 1 110 ? 44.525 -21.473 -16.065 1.00 30.06 110 ALA A C 1
ATOM 846 O O . ALA A 1 110 ? 43.664 -22.278 -16.402 1.00 32.53 110 ALA A O 1
ATOM 848 N N . VAL A 1 111 ? 44.964 -21.339 -14.829 1.00 32.89 111 VAL A N 1
ATOM 849 C CA . VAL A 1 111 ? 44.556 -22.208 -13.739 1.00 34.79 111 VAL A CA 1
ATOM 850 C C . VAL A 1 111 ? 44.519 -21.371 -12.476 1.00 35.27 111 VAL A C 1
ATOM 851 O O . VAL A 1 111 ? 45.296 -20.430 -12.321 1.00 37.03 111 VAL A O 1
ATOM 855 N N . VAL A 1 112 ? 43.583 -21.694 -11.597 1.00 40.68 112 VAL A N 1
ATOM 856 C CA . VAL A 1 112 ? 43.408 -20.978 -10.338 1.00 40.35 112 VAL A CA 1
ATOM 857 C C . VAL A 1 112 ? 43.171 -21.993 -9.255 1.00 41.03 112 VAL A C 1
ATOM 858 O O . VAL A 1 112 ? 42.401 -22.940 -9.454 1.00 42.47 112 VAL A O 1
ATOM 862 N N . VAL A 1 113 ? 43.849 -21.800 -8.132 1.00 46.07 113 VAL A N 1
ATOM 863 C CA . VAL A 1 113 ? 43.597 -22.556 -6.911 1.00 53.45 113 VAL A CA 1
ATOM 864 C C . VAL A 1 113 ? 43.046 -21.636 -5.815 1.00 56.75 113 VAL A C 1
ATOM 865 O O . VAL A 1 113 ? 43.665 -20.623 -5.461 1.00 58.90 113 VAL A O 1
ATOM 869 N N . VAL A 1 114 ? 41.881 -22.003 -5.286 1.00 65.19 114 VAL A N 1
ATOM 870 C CA . VAL A 1 114 ? 41.207 -21.241 -4.226 1.00 71.00 114 VAL A CA 1
ATOM 871 C C . VAL A 1 114 ? 41.268 -21.962 -2.871 1.00 75.82 114 VAL A C 1
ATOM 872 O O . VAL A 1 114 ? 41.072 -23.181 -2.789 1.00 71.46 114 VAL A O 1
ATOM 876 N N . SER A 1 115 ? 41.550 -21.187 -1.820 1.00 83.07 115 SER A N 1
ATOM 877 C CA . SER A 1 115 ? 41.529 -21.658 -0.431 1.00 81.98 115 SER A CA 1
ATOM 878 C C . SER A 1 115 ? 40.330 -21.072 0.307 1.00 81.69 115 SER A C 1
ATOM 879 O O . SER A 1 115 ? 39.468 -21.807 0.794 1.00 87.38 115 SER A O 1
#

Foldseek 3Di:
DKFKFKDFLVVQVVVCPVVNCVVQVQQDDPVLVVVCVPPSQSSLQLVQALQRVCVQLPNGDDVLHGSVQWDWDADPVRAIAIDGPPVSCVVSVWDGKHKGWDDDDRMIMMMIHTD

InterPro domains:
  IPR002582 Holo-[acyl carrier protein] synthase [MF_00101] (1-116)
  IPR002582 Holo-[acyl carrier protein] synthase [TIGR00516] (1-119)
  IPR004568 Phosphopantetheine-protein transferase domain [TIGR00556] (1-116)
  IPR008278 4'-phosphopantetheinyl transferase domain [PF01648] (2-111)
  IPR037143 4'-phosphopantetheinyl transferase domain superfamily [G3DSA:3.90.470.20] (1-119)
  IPR037143 4'-phosphopantetheinyl transferase domain superfamily [SSF56214] (2-114)